Protein AF-A0A935FD67-F1 (afdb_monomer_lite)

Sequence (152 aa):
MNEFMNRIWYENMVRDYLIIGGVILFVWFLKKFISRYLAGLLYRLVHQVWKDVDKQSFIRLVVKPLGRFLAILVTIVALFKLKFPQEFNVDVYKYTVKEIIHCAGNIILIVSFTSLLIRIIDFIALILEKRANLTPDQSDNQLIVFFRDFFK

Radius of gyration: 25.54 Å; chains: 1; bounding box: 55×54×73 Å

Structure (mmCIF, N/CA/C/O backbone):
data_AF-A0A935FD67-F1
#
_entry.id   AF-A0A935FD67-F1
#
loop_
_atom_site.group_PDB
_atom_site.id
_atom_site.type_symbol
_atom_site.label_atom_id
_atom_site.label_alt_id
_atom_site.label_comp_id
_atom_site.label_asym_id
_atom_site.label_entity_id
_atom_site.label_seq_id
_atom_site.pdbx_PDB_ins_code
_atom_site.Cartn_x
_atom_site.Cartn_y
_atom_site.Cartn_z
_atom_site.occupancy
_atom_site.B_iso_or_equiv
_atom_site.auth_seq_id
_atom_site.auth_comp_id
_atom_site.auth_asym_id
_atom_site.auth_atom_id
_atom_site.pdbx_PDB_model_num
ATOM 1 N N . MET A 1 1 ? 1.673 -23.291 -30.298 1.00 58.62 1 MET A N 1
ATOM 2 C CA . MET A 1 1 ? 1.291 -22.478 -29.114 1.00 58.62 1 MET A CA 1
ATOM 3 C C . MET A 1 1 ? 2.484 -22.151 -28.207 1.00 58.62 1 MET A C 1
ATOM 5 O O . MET A 1 1 ? 2.581 -21.014 -27.769 1.00 58.62 1 MET A O 1
ATOM 9 N N . ASN A 1 2 ? 3.426 -23.082 -27.991 1.00 63.22 2 ASN A N 1
ATOM 10 C CA . ASN A 1 2 ? 4.629 -22.840 -27.172 1.00 63.22 2 ASN A CA 1
ATOM 11 C C . ASN A 1 2 ? 5.594 -21.789 -27.757 1.00 63.22 2 ASN A C 1
ATOM 13 O O . ASN A 1 2 ? 6.220 -21.054 -27.002 1.00 63.22 2 ASN A O 1
ATOM 17 N N . GLU A 1 3 ? 5.670 -21.662 -29.084 1.00 70.25 3 GLU A N 1
ATOM 18 C CA . GLU A 1 3 ? 6.549 -20.672 -29.726 1.00 70.25 3 GLU A CA 1
ATOM 19 C C . GLU A 1 3 ? 6.119 -19.221 -29.471 1.00 70.25 3 GLU A C 1
ATOM 21 O O . GLU A 1 3 ? 6.966 -18.353 -29.285 1.00 70.25 3 GLU A O 1
ATOM 26 N N . PHE A 1 4 ? 4.810 -18.955 -29.385 1.00 73.75 4 PHE A N 1
ATOM 27 C CA . PHE A 1 4 ? 4.303 -17.610 -29.098 1.00 73.75 4 PHE A CA 1
ATOM 28 C C . PHE A 1 4 ? 4.594 -17.186 -27.652 1.00 73.75 4 PHE A C 1
ATOM 30 O O . PHE A 1 4 ? 4.999 -16.053 -27.411 1.00 73.75 4 PHE A O 1
ATOM 37 N N . MET A 1 5 ? 4.434 -18.099 -26.685 1.00 68.31 5 MET A N 1
ATOM 38 C CA . MET A 1 5 ? 4.670 -17.798 -25.264 1.00 68.31 5 MET A CA 1
ATOM 39 C C . MET A 1 5 ? 6.152 -17.579 -24.934 1.00 68.31 5 MET A C 1
ATOM 41 O O . MET A 1 5 ? 6.456 -16.818 -24.016 1.00 68.31 5 MET A O 1
ATOM 45 N N . ASN A 1 6 ? 7.053 -18.214 -25.689 1.00 77.06 6 ASN A N 1
ATOM 46 C CA . ASN A 1 6 ? 8.503 -18.089 -25.525 1.00 77.06 6 ASN A CA 1
ATOM 47 C C . ASN A 1 6 ? 9.102 -16.922 -26.326 1.00 77.06 6 ASN A C 1
ATOM 49 O O . ASN A 1 6 ? 10.313 -16.707 -26.283 1.00 77.06 6 ASN A O 1
ATOM 53 N N . ARG A 1 7 ? 8.278 -16.162 -27.059 1.00 80.38 7 ARG A N 1
ATOM 54 C CA . ARG A 1 7 ? 8.739 -14.975 -27.776 1.00 80.38 7 ARG A CA 1
ATOM 55 C C . ARG A 1 7 ? 9.182 -13.913 -26.770 1.00 80.38 7 ARG A C 1
ATOM 57 O O . ARG A 1 7 ? 8.470 -13.636 -25.806 1.00 80.38 7 ARG A O 1
ATOM 64 N N . ILE A 1 8 ? 10.353 -13.331 -27.005 1.00 80.75 8 ILE A N 1
ATOM 65 C CA . ILE A 1 8 ? 10.911 -12.272 -26.163 1.00 80.75 8 ILE A CA 1
ATOM 66 C C . ILE A 1 8 ? 10.393 -10.928 -26.676 1.00 80.75 8 ILE A C 1
ATOM 68 O O . ILE A 1 8 ? 10.601 -10.588 -27.839 1.00 80.75 8 ILE A O 1
ATOM 72 N N . TRP A 1 9 ? 9.730 -10.175 -25.805 1.00 77.69 9 TRP A N 1
ATOM 73 C CA . TRP A 1 9 ? 9.342 -8.781 -25.999 1.00 77.69 9 TRP A CA 1
ATOM 74 C C . TRP A 1 9 ? 9.952 -7.956 -24.874 1.00 77.69 9 TRP A C 1
ATOM 76 O O . TRP A 1 9 ? 9.759 -8.290 -23.708 1.00 77.69 9 TRP A O 1
ATOM 86 N N . TYR A 1 10 ? 10.683 -6.890 -25.216 1.00 75.44 10 TYR A N 1
ATOM 87 C CA . TYR A 1 10 ? 11.278 -5.978 -24.231 1.00 75.44 10 TYR A CA 1
ATOM 88 C C . TYR A 1 10 ? 12.019 -6.727 -23.106 1.00 75.44 10 TYR A C 1
ATOM 90 O O . TYR A 1 10 ? 11.779 -6.501 -21.922 1.00 75.44 10 TYR A O 1
ATOM 98 N N . GLU A 1 11 ? 12.874 -7.677 -23.507 1.00 78.62 11 GLU A N 1
ATOM 99 C CA . GLU A 1 11 ? 13.710 -8.537 -22.646 1.00 78.62 11 GLU A CA 1
ATOM 100 C C . GLU A 1 11 ? 12.988 -9.550 -21.742 1.00 78.62 11 GLU A C 1
ATOM 102 O O . GLU A 1 11 ? 13.646 -10.298 -21.013 1.00 78.62 11 GLU A O 1
ATOM 107 N N . ASN A 1 12 ? 11.660 -9.641 -21.817 1.00 82.62 12 ASN A N 1
ATOM 108 C CA . ASN A 1 12 ? 10.865 -10.617 -21.072 1.00 82.62 12 ASN A CA 1
ATOM 109 C C . ASN A 1 12 ? 10.108 -11.541 -22.026 1.00 82.62 12 ASN A C 1
ATOM 111 O O . ASN A 1 12 ? 9.777 -11.164 -23.151 1.00 82.62 12 ASN A O 1
ATOM 115 N N . MET A 1 13 ? 9.804 -12.764 -21.593 1.00 84.44 13 MET A N 1
ATOM 116 C CA . MET A 1 13 ? 8.949 -13.638 -22.394 1.00 84.44 13 MET A CA 1
ATOM 117 C C . MET A 1 13 ? 7.502 -13.141 -22.328 1.00 84.44 13 MET A C 1
ATOM 119 O O . MET A 1 13 ? 7.047 -12.676 -21.282 1.00 84.44 13 MET A O 1
ATOM 123 N N . VAL A 1 14 ? 6.728 -13.310 -23.405 1.00 83.88 14 VAL A N 1
ATOM 124 C CA . VAL A 1 14 ? 5.273 -13.034 -23.399 1.00 83.88 14 VAL A CA 1
ATOM 125 C C . VAL A 1 14 ? 4.583 -13.749 -22.227 1.00 83.88 14 VAL A C 1
ATOM 127 O O . VAL A 1 14 ? 3.672 -13.209 -21.595 1.00 83.88 14 VAL A O 1
ATOM 130 N N . ARG A 1 15 ? 5.067 -14.947 -21.879 1.00 83.38 15 ARG A N 1
ATOM 131 C CA . ARG A 1 15 ? 4.635 -15.699 -20.700 1.00 83.38 15 ARG A CA 1
ATOM 132 C C . ARG A 1 15 ? 4.765 -14.916 -19.387 1.00 83.38 15 ARG A C 1
ATOM 134 O O . ARG A 1 15 ? 3.861 -15.013 -18.562 1.00 83.38 15 ARG A O 1
ATOM 141 N N . ASP A 1 16 ? 5.832 -14.149 -19.186 1.00 86.06 16 ASP A N 1
ATOM 142 C CA . ASP A 1 16 ? 6.077 -13.422 -17.934 1.00 86.06 16 ASP A CA 1
ATOM 143 C C . ASP A 1 16 ? 5.046 -12.308 -17.734 1.00 86.06 16 ASP A C 1
ATOM 145 O O . ASP A 1 16 ? 4.477 -12.172 -16.648 1.00 86.06 16 ASP A O 1
ATOM 149 N N . TYR A 1 17 ? 4.710 -11.584 -18.806 1.00 87.06 17 TYR A N 1
ATOM 150 C CA . TYR A 1 17 ? 3.639 -10.585 -18.793 1.00 87.06 17 TYR A CA 1
ATOM 151 C C . TYR A 1 17 ? 2.277 -11.206 -18.476 1.00 87.06 17 TYR A C 1
ATOM 153 O O . TYR A 1 17 ? 1.520 -10.651 -17.679 1.00 87.06 17 TYR A O 1
ATOM 161 N N . LEU A 1 18 ? 1.968 -12.373 -19.053 1.00 88.19 18 LEU A N 1
ATOM 162 C CA . LEU A 1 18 ? 0.721 -13.091 -18.774 1.00 88.19 18 LEU A CA 1
ATOM 163 C C . LEU A 1 18 ? 0.653 -13.587 -17.327 1.00 88.19 18 LEU A C 1
ATOM 165 O O . LEU A 1 18 ? -0.395 -13.467 -16.694 1.00 88.19 18 LEU A O 1
ATOM 169 N N . ILE A 1 19 ? 1.756 -14.109 -16.784 1.00 88.50 19 ILE A N 1
ATOM 170 C CA . ILE A 1 19 ? 1.831 -14.539 -15.382 1.00 88.50 19 ILE A CA 1
ATOM 171 C C . ILE A 1 19 ? 1.612 -13.341 -14.459 1.00 88.50 19 ILE A C 1
ATOM 173 O O . ILE A 1 19 ? 0.799 -13.415 -13.541 1.00 88.50 19 ILE A O 1
ATOM 177 N N . ILE A 1 20 ? 2.295 -12.227 -14.708 1.00 91.31 20 ILE A N 1
ATOM 178 C CA . ILE A 1 20 ? 2.209 -11.029 -13.868 1.00 91.31 20 ILE A CA 1
ATOM 179 C C . ILE A 1 20 ? 0.828 -10.388 -13.959 1.00 91.31 20 ILE A C 1
ATOM 181 O O . ILE A 1 20 ? 0.228 -10.096 -12.924 1.00 91.31 20 ILE A O 1
ATOM 185 N N . GLY A 1 21 ? 0.275 -10.260 -15.165 1.00 91.12 21 GLY A N 1
ATOM 186 C CA . GLY A 1 21 ? -1.106 -9.829 -15.366 1.00 91.12 21 GLY A CA 1
ATOM 187 C C . GLY A 1 21 ? -2.098 -10.745 -14.646 1.00 91.12 21 GLY A C 1
ATOM 188 O O . GLY A 1 21 ? -2.988 -10.262 -13.946 1.00 91.12 21 GLY A O 1
ATOM 189 N N . GLY A 1 22 ? -1.894 -12.062 -14.726 1.00 92.81 22 GLY A N 1
ATOM 190 C CA . GLY A 1 22 ? -2.685 -13.060 -14.009 1.00 92.81 22 GLY A CA 1
ATOM 191 C C . GLY A 1 22 ? -2.619 -12.895 -12.490 1.00 92.81 22 GLY A C 1
ATOM 192 O O . GLY A 1 22 ? -3.659 -12.883 -11.836 1.00 92.81 22 GLY A O 1
ATOM 193 N N . VAL A 1 23 ? -1.427 -12.696 -11.921 1.00 92.00 23 VAL A N 1
ATOM 194 C CA . VAL A 1 23 ? -1.235 -12.458 -10.479 1.00 92.00 23 VAL A CA 1
ATOM 195 C C . VAL A 1 23 ? -1.925 -11.168 -10.033 1.00 92.00 23 VAL A C 1
ATOM 197 O O . VAL A 1 23 ? -2.619 -11.167 -9.014 1.00 92.00 23 VAL A O 1
ATOM 200 N N . ILE A 1 24 ? -1.782 -10.081 -10.794 1.00 91.88 24 ILE A N 1
ATOM 201 C CA . ILE A 1 24 ? -2.416 -8.794 -10.481 1.00 91.88 24 ILE A CA 1
ATOM 202 C C . ILE A 1 24 ? -3.940 -8.933 -10.503 1.00 91.88 24 ILE A C 1
ATOM 204 O O . ILE A 1 24 ? -4.604 -8.517 -9.552 1.00 91.88 24 ILE A O 1
ATOM 208 N N . LEU A 1 25 ? -4.504 -9.563 -11.539 1.00 92.75 25 LEU A N 1
ATOM 209 C CA . LEU A 1 25 ? -5.945 -9.810 -11.640 1.00 92.75 25 LEU A CA 1
ATOM 210 C C . LEU A 1 25 ? -6.451 -10.714 -10.513 1.00 92.75 25 LEU A C 1
ATOM 212 O O . LEU A 1 25 ? -7.470 -10.414 -9.886 1.00 92.75 25 LEU A O 1
ATOM 216 N N . PHE A 1 26 ? -5.716 -11.782 -10.209 1.00 92.69 26 PHE A N 1
ATOM 217 C CA . PHE A 1 26 ? -6.047 -12.712 -9.136 1.00 92.69 26 PHE A CA 1
ATOM 218 C C . PHE A 1 26 ? -6.098 -12.009 -7.778 1.00 92.69 26 PHE A C 1
ATOM 220 O O . PHE A 1 26 ? -7.073 -12.149 -7.036 1.00 92.69 26 PHE A O 1
ATOM 227 N N . VAL A 1 27 ? -5.101 -11.177 -7.467 1.00 90.62 27 VAL A N 1
ATOM 228 C CA . VAL A 1 27 ? -5.109 -10.385 -6.234 1.00 90.62 27 VAL A CA 1
ATOM 229 C C . VAL A 1 27 ? -6.184 -9.314 -6.267 1.00 90.62 27 VAL A C 1
ATOM 231 O O . VAL A 1 27 ? -6.830 -9.085 -5.249 1.00 90.62 27 VAL A O 1
ATOM 234 N N . TRP A 1 28 ? -6.458 -8.689 -7.408 1.00 90.00 28 TRP A N 1
ATOM 235 C CA . TRP A 1 28 ? -7.536 -7.711 -7.506 1.00 90.00 28 TRP A CA 1
ATOM 236 C C . TRP A 1 28 ? -8.912 -8.321 -7.197 1.00 90.00 28 TRP A C 1
ATOM 238 O O . TRP A 1 28 ? -9.729 -7.666 -6.542 1.00 90.00 28 TRP A O 1
ATOM 248 N N . PHE A 1 29 ? -9.132 -9.582 -7.580 1.00 91.88 29 PHE A N 1
ATOM 249 C CA . PHE A 1 29 ? -10.323 -10.360 -7.235 1.00 91.88 29 PHE A CA 1
ATOM 250 C C . PHE A 1 29 ? -10.321 -10.800 -5.760 1.00 91.88 29 PHE A C 1
ATOM 252 O O . PHE A 1 29 ? -11.301 -10.603 -5.036 1.00 91.88 29 PHE A O 1
ATOM 259 N N . LEU A 1 30 ? -9.197 -11.327 -5.267 1.00 91.50 30 LEU A N 1
ATOM 260 C CA . LEU A 1 30 ? -9.092 -11.862 -3.907 1.00 91.50 30 LEU A CA 1
ATOM 261 C C . LEU A 1 30 ? -8.833 -10.822 -2.817 1.00 91.50 30 LEU A C 1
ATOM 263 O O . LEU A 1 30 ? -8.974 -11.143 -1.633 1.00 91.50 30 LEU A O 1
ATOM 267 N N . LYS A 1 31 ? -8.524 -9.567 -3.162 1.00 90.00 31 LYS A N 1
ATOM 268 C CA . LYS A 1 31 ? -8.170 -8.518 -2.189 1.00 90.00 31 LYS A CA 1
ATOM 269 C C . LYS A 1 31 ? -9.207 -8.375 -1.084 1.00 90.00 31 LYS A C 1
ATOM 271 O O . LYS A 1 31 ? -8.842 -8.089 0.050 1.00 90.00 31 LYS A O 1
ATOM 276 N N . LYS A 1 32 ? -10.495 -8.592 -1.379 1.00 88.50 32 LYS A N 1
ATOM 277 C CA . LYS A 1 32 ? -11.590 -8.502 -0.397 1.00 88.50 32 LYS A CA 1
ATOM 278 C C . LYS A 1 32 ? -11.550 -9.645 0.622 1.00 88.50 32 LYS A C 1
ATOM 280 O O . LYS A 1 32 ? -11.862 -9.425 1.787 1.00 88.50 32 LYS A O 1
ATOM 285 N N . PHE A 1 33 ? -11.159 -10.844 0.200 1.00 91.31 33 PHE A N 1
ATOM 286 C CA . PHE A 1 33 ? -11.017 -12.004 1.079 1.00 91.31 33 PHE A CA 1
ATOM 287 C C . PHE A 1 33 ? -9.759 -11.875 1.941 1.00 91.31 33 PHE A C 1
ATOM 289 O O . PHE A 1 33 ? -9.845 -11.958 3.165 1.00 91.31 33 PHE A O 1
ATOM 296 N N . ILE A 1 34 ? -8.621 -11.553 1.315 1.00 90.56 34 ILE A N 1
ATOM 297 C CA . ILE A 1 34 ? -7.333 -11.387 2.004 1.00 90.56 34 ILE A CA 1
ATOM 298 C C . ILE A 1 34 ? -7.409 -10.239 3.020 1.00 90.56 34 ILE A C 1
ATOM 300 O O . ILE A 1 34 ? -7.014 -10.400 4.173 1.00 90.56 34 ILE A O 1
ATOM 304 N N . SER A 1 35 ? -7.984 -9.094 2.638 1.00 92.75 35 SER A N 1
ATOM 305 C CA . SER A 1 35 ? -8.123 -7.956 3.556 1.00 92.75 35 SER A CA 1
ATOM 306 C C . SER A 1 35 ? -9.042 -8.248 4.739 1.00 92.75 35 SER A C 1
ATOM 308 O O . SER A 1 35 ? -8.758 -7.779 5.833 1.00 92.75 35 SER A O 1
ATOM 310 N N . ARG A 1 36 ? -10.113 -9.038 4.576 1.00 92.12 36 ARG A N 1
ATOM 311 C CA . ARG A 1 36 ? -10.953 -9.460 5.712 1.00 92.12 36 ARG A CA 1
ATOM 312 C C . ARG A 1 36 ? -10.186 -10.342 6.683 1.00 92.12 36 ARG A C 1
ATOM 314 O O . ARG A 1 36 ? -10.289 -10.133 7.889 1.00 92.12 36 ARG A O 1
ATOM 321 N N . TYR A 1 37 ? -9.421 -11.299 6.163 1.00 91.62 37 TYR A N 1
ATOM 322 C CA . TYR A 1 37 ? -8.606 -12.180 6.990 1.00 91.62 37 TYR A CA 1
ATOM 323 C C . TYR A 1 37 ? -7.566 -11.386 7.791 1.00 91.62 37 TYR A C 1
ATOM 325 O O . TYR A 1 37 ? -7.522 -11.478 9.018 1.00 91.62 37 TYR A O 1
ATOM 333 N N . LEU A 1 38 ? -6.801 -10.523 7.116 1.00 90.06 38 LEU A N 1
ATOM 334 C CA . LEU A 1 38 ? -5.795 -9.684 7.765 1.00 90.06 38 LEU A CA 1
ATOM 335 C C . LEU A 1 38 ? -6.411 -8.665 8.735 1.00 90.06 38 LEU A C 1
ATOM 337 O O . LEU A 1 38 ? -5.871 -8.463 9.817 1.00 90.06 38 LEU A O 1
ATOM 341 N N . ALA A 1 39 ? -7.562 -8.069 8.410 1.00 90.81 39 ALA A N 1
ATOM 342 C CA . ALA A 1 39 ? -8.274 -7.191 9.338 1.00 90.81 39 ALA A CA 1
ATOM 343 C C . ALA A 1 39 ? -8.705 -7.939 10.611 1.00 90.81 39 ALA A C 1
ATOM 345 O O . ALA A 1 39 ? -8.637 -7.382 11.702 1.00 90.81 39 ALA A O 1
ATOM 346 N N . GLY A 1 40 ? -9.093 -9.213 10.499 1.00 89.69 40 GLY A N 1
ATOM 347 C CA . GLY A 1 40 ? -9.369 -10.065 11.656 1.00 89.69 40 GLY A CA 1
ATOM 348 C C . GLY A 1 40 ? -8.130 -10.347 12.513 1.00 89.69 40 GLY A C 1
ATOM 349 O O . GLY A 1 40 ? -8.247 -10.438 13.734 1.00 89.69 40 GLY A O 1
ATOM 350 N N . LEU A 1 41 ? -6.949 -10.452 11.899 1.00 88.94 41 LEU A N 1
ATOM 351 C CA . LEU A 1 41 ? -5.678 -10.607 12.613 1.00 88.94 41 LEU A CA 1
ATOM 352 C C . LEU A 1 41 ? -5.298 -9.313 13.342 1.00 88.94 41 LEU A C 1
ATOM 354 O O . LEU A 1 41 ? -5.021 -9.350 14.538 1.00 88.94 41 LEU A O 1
ATOM 358 N N . LEU A 1 42 ? -5.384 -8.168 12.658 1.00 87.19 42 LEU A N 1
ATOM 359 C CA . LEU A 1 42 ? -5.174 -6.850 13.264 1.00 87.19 42 LEU A CA 1
ATOM 360 C C . LEU A 1 42 ? -6.145 -6.595 14.420 1.00 87.19 42 LEU A C 1
ATOM 362 O O . LEU A 1 42 ? -5.741 -6.064 15.449 1.00 87.19 42 LEU A O 1
ATOM 366 N N . TYR A 1 43 ? -7.401 -7.034 14.293 1.00 87.38 43 TYR A N 1
ATOM 367 C CA . TYR A 1 43 ? -8.379 -6.930 15.372 1.00 87.38 43 TYR A CA 1
ATOM 368 C C . TYR A 1 43 ? -7.909 -7.639 16.644 1.00 87.38 43 TYR A C 1
ATOM 370 O O . TYR A 1 43 ? -8.106 -7.100 17.724 1.00 87.38 43 TYR A O 1
ATOM 378 N N . ARG A 1 44 ? -7.267 -8.813 16.551 1.00 86.19 44 ARG A N 1
ATOM 379 C CA . ARG A 1 44 ? -6.763 -9.510 17.750 1.00 86.19 44 ARG A CA 1
ATOM 380 C C . ARG A 1 44 ? -5.729 -8.669 18.497 1.00 86.19 44 ARG A C 1
ATOM 382 O O . ARG A 1 44 ? -5.798 -8.592 19.717 1.00 86.19 44 ARG A O 1
ATOM 389 N N . LEU A 1 45 ? -4.826 -8.013 17.764 1.00 84.25 45 LEU A N 1
ATOM 390 C CA . LEU A 1 45 ? -3.812 -7.127 18.343 1.00 84.25 45 LEU A CA 1
ATOM 391 C C . LEU A 1 45 ? -4.452 -5.895 18.991 1.00 84.25 45 LEU A C 1
ATOM 393 O O . LEU A 1 45 ? -4.113 -5.535 20.113 1.00 84.25 45 LEU A O 1
ATOM 397 N N . VAL A 1 46 ? -5.419 -5.275 18.310 1.00 82.31 46 VAL A N 1
ATOM 398 C CA . VAL A 1 46 ? -6.126 -4.097 18.835 1.00 82.31 46 VAL A CA 1
ATOM 399 C C . VAL A 1 46 ? -6.971 -4.458 20.052 1.00 82.31 46 VAL A C 1
ATOM 401 O O . VAL A 1 46 ? -6.920 -3.748 21.048 1.00 82.31 46 VAL A O 1
ATOM 404 N N . HIS A 1 47 ? -7.705 -5.570 20.010 1.00 83.00 47 HIS A N 1
ATOM 405 C CA . HIS A 1 47 ? -8.576 -6.018 21.097 1.00 83.00 47 HIS A CA 1
ATOM 406 C C . HIS A 1 47 ? -7.800 -6.388 22.367 1.00 83.00 47 HIS A C 1
ATOM 408 O O . HIS A 1 47 ? -8.323 -6.249 23.470 1.00 83.00 47 HIS A O 1
ATOM 414 N N . GLN A 1 48 ? -6.539 -6.814 22.230 1.00 82.00 48 GLN A N 1
ATOM 415 C CA . GLN A 1 48 ? -5.655 -7.037 23.374 1.00 82.00 48 GLN A CA 1
ATOM 416 C C . GLN A 1 48 ? -5.384 -5.742 24.158 1.00 82.00 48 GLN A C 1
ATOM 418 O O . GLN A 1 48 ? -5.240 -5.794 25.377 1.00 82.00 48 GLN A O 1
ATOM 423 N N . VAL A 1 49 ? -5.352 -4.594 23.477 1.00 78.38 49 VAL A N 1
ATOM 424 C CA . VAL A 1 49 ? -5.142 -3.273 24.091 1.00 78.38 49 VAL A CA 1
ATOM 425 C C . VAL A 1 49 ? -6.479 -2.597 24.435 1.00 78.38 49 VAL A C 1
ATOM 427 O O . VAL A 1 49 ? -6.600 -1.966 25.479 1.00 78.38 49 VAL A O 1
ATOM 430 N N . TRP A 1 50 ? -7.506 -2.769 23.596 1.00 72.69 50 TRP A N 1
ATOM 431 C CA . TRP A 1 50 ? -8.808 -2.099 23.688 1.00 72.69 50 TRP A CA 1
ATOM 432 C C . TRP A 1 50 ? -9.960 -3.118 23.644 1.00 72.69 50 TRP A C 1
ATOM 434 O O . TRP A 1 50 ? -10.454 -3.475 22.570 1.00 72.69 50 TRP A O 1
ATOM 444 N N . LYS A 1 51 ? -10.428 -3.577 24.811 1.00 75.69 51 LYS A N 1
ATOM 445 C CA . LYS A 1 51 ? -11.399 -4.688 24.910 1.00 75.69 51 LYS A CA 1
ATOM 446 C C . LYS A 1 51 ? -12.805 -4.373 24.392 1.00 75.69 51 LYS A C 1
ATOM 448 O O .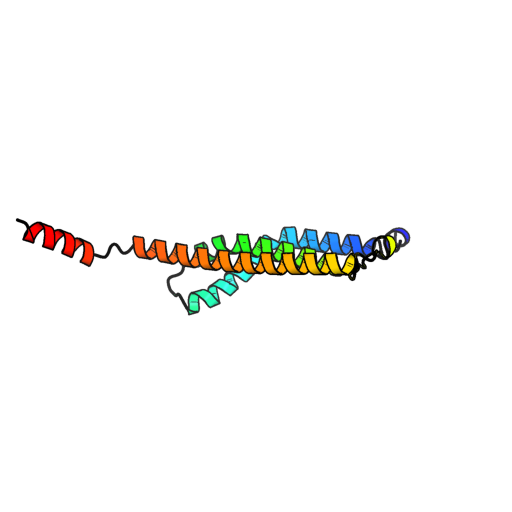 LYS A 1 51 ? -13.478 -5.258 23.882 1.00 75.69 51 LYS A O 1
ATOM 453 N N . ASP A 1 52 ? -13.233 -3.120 24.436 1.00 73.19 52 ASP A N 1
ATOM 454 C CA . ASP A 1 52 ? -14.610 -2.746 24.074 1.00 73.19 52 ASP A CA 1
ATOM 455 C C . ASP A 1 52 ? -14.772 -2.370 22.579 1.00 73.19 52 ASP A C 1
ATOM 457 O O . ASP A 1 52 ? -15.668 -1.614 22.197 1.00 73.19 52 ASP A O 1
ATOM 461 N N . VAL A 1 53 ? -13.832 -2.757 21.708 1.00 77.62 53 VAL A N 1
ATOM 462 C CA . VAL A 1 53 ? -13.924 -2.481 20.262 1.00 77.62 53 VAL A CA 1
ATOM 463 C C . VAL A 1 53 ? -14.802 -3.536 19.593 1.00 77.62 53 VAL A C 1
ATOM 465 O O . VAL A 1 53 ? -14.477 -4.719 19.637 1.00 77.62 53 VAL A O 1
ATOM 468 N N . ASP A 1 54 ? -15.871 -3.116 18.908 1.00 83.06 54 ASP A N 1
ATOM 469 C CA . ASP A 1 54 ? -16.687 -4.039 18.114 1.00 83.06 54 ASP A CA 1
ATOM 470 C C . ASP A 1 54 ? -15.908 -4.582 16.903 1.00 83.06 54 ASP A C 1
ATOM 472 O O . ASP A 1 54 ? -15.437 -3.845 16.026 1.00 83.06 54 ASP A O 1
ATOM 476 N N . LYS A 1 55 ? -15.826 -5.911 16.831 1.00 85.19 55 LYS A N 1
ATOM 477 C CA . LYS A 1 55 ? -15.115 -6.644 15.783 1.00 85.19 55 LYS A CA 1
ATOM 478 C C . LYS A 1 55 ? -15.667 -6.360 14.393 1.00 85.19 55 LYS A C 1
ATOM 480 O O . LYS A 1 55 ? -14.886 -6.197 13.452 1.00 85.19 55 LYS A O 1
ATOM 485 N N . GLN A 1 56 ? -16.990 -6.346 14.228 1.00 86.31 56 GLN A N 1
ATOM 486 C CA . GLN A 1 56 ? -17.592 -6.207 12.899 1.00 86.31 56 GLN A CA 1
ATOM 487 C C . GLN A 1 56 ? -17.339 -4.815 12.322 1.00 86.31 56 GLN A C 1
ATOM 489 O O . GLN A 1 56 ? -16.945 -4.689 11.157 1.00 86.31 56 GLN A O 1
ATOM 494 N N . SER A 1 57 ? -17.494 -3.787 13.151 1.00 83.69 57 SER A N 1
ATOM 495 C CA . SER A 1 57 ? -17.218 -2.396 12.810 1.00 83.69 57 SER A CA 1
ATOM 496 C C . SER A 1 57 ? -15.754 -2.207 12.428 1.00 83.69 57 SER A C 1
ATOM 498 O O . SER A 1 57 ? -15.474 -1.701 11.338 1.00 83.69 57 SER A O 1
ATOM 500 N N . PHE A 1 58 ? -14.821 -2.701 13.250 1.00 85.31 58 PHE A N 1
ATOM 501 C CA . PHE A 1 58 ? -13.386 -2.620 12.968 1.00 85.31 58 PHE A CA 1
ATOM 502 C C . PHE A 1 58 ? -13.022 -3.287 11.638 1.00 85.31 58 PHE A C 1
ATOM 504 O O . PHE A 1 58 ? -12.397 -2.667 10.775 1.00 85.31 58 PHE A O 1
ATOM 511 N N . ILE A 1 59 ? -13.462 -4.533 11.424 1.00 88.38 59 ILE A N 1
ATOM 512 C CA . ILE A 1 59 ? -13.172 -5.264 10.184 1.00 88.38 59 ILE A CA 1
ATOM 513 C C . ILE A 1 59 ? -13.739 -4.508 8.979 1.00 88.38 59 ILE A C 1
ATOM 515 O O . ILE A 1 59 ? -13.032 -4.318 7.990 1.00 88.38 59 ILE A O 1
ATOM 519 N N . ARG A 1 60 ? -14.989 -4.033 9.043 1.00 87.69 60 ARG A N 1
ATOM 520 C CA . ARG A 1 60 ? -15.629 -3.310 7.932 1.00 87.69 60 ARG A CA 1
ATOM 521 C C . ARG A 1 60 ? -14.866 -2.037 7.554 1.00 87.69 60 ARG A C 1
ATOM 523 O O . ARG A 1 60 ? -14.768 -1.728 6.365 1.00 87.69 60 ARG A O 1
ATOM 530 N N . LEU A 1 61 ? -14.322 -1.331 8.542 1.00 84.88 61 LEU A N 1
ATOM 531 C CA . LEU A 1 61 ? -13.563 -0.093 8.357 1.00 84.88 61 LEU A CA 1
ATOM 532 C C . LEU A 1 61 ? -12.161 -0.359 7.788 1.00 84.88 61 LEU A C 1
ATOM 534 O O . LEU A 1 61 ? -11.780 0.262 6.794 1.00 84.88 61 LEU A O 1
ATOM 538 N N . VAL A 1 62 ? -11.427 -1.327 8.347 1.00 88.06 62 VAL A N 1
ATOM 539 C CA . VAL A 1 62 ? -10.020 -1.617 7.999 1.00 88.06 62 VAL A CA 1
ATOM 540 C C . VAL A 1 62 ? -9.871 -2.382 6.682 1.00 88.06 62 VAL A C 1
ATOM 542 O O . VAL A 1 62 ? -8.896 -2.179 5.956 1.00 88.06 62 VAL A O 1
ATOM 545 N N . VAL A 1 63 ? -10.856 -3.198 6.299 1.00 91.56 63 VAL A N 1
ATOM 546 C CA . VAL A 1 63 ? -10.844 -3.968 5.040 1.00 91.56 63 VAL A CA 1
ATOM 547 C C . VAL A 1 63 ? -10.592 -3.086 3.817 1.00 91.56 63 VAL A C 1
ATOM 549 O O . VAL A 1 63 ? -9.828 -3.461 2.928 1.00 91.56 63 VAL A O 1
ATOM 552 N N . LYS A 1 64 ? -11.204 -1.897 3.756 1.00 90.25 64 LYS A N 1
ATOM 553 C CA . LYS A 1 64 ? -11.097 -1.000 2.594 1.00 90.25 64 LYS A CA 1
ATOM 554 C C . LYS A 1 64 ? -9.681 -0.427 2.399 1.00 90.25 64 LYS A C 1
ATOM 556 O O . LYS A 1 64 ? -9.155 -0.564 1.293 1.00 90.25 64 LYS A O 1
ATOM 561 N N . PRO A 1 65 ? -9.043 0.239 3.383 1.00 90.50 65 PRO A N 1
ATOM 562 C CA . PRO A 1 65 ? -7.669 0.712 3.228 1.00 90.50 65 PRO A CA 1
ATOM 563 C C . PRO A 1 65 ? -6.671 -0.436 3.082 1.00 90.50 65 PRO A C 1
ATOM 565 O O . PRO A 1 65 ? -5.797 -0.341 2.226 1.00 90.50 65 PRO A O 1
ATOM 568 N N . LEU A 1 66 ? -6.852 -1.541 3.809 1.00 92.75 66 LEU A N 1
ATOM 569 C CA . LEU A 1 66 ? -5.958 -2.691 3.720 1.00 92.75 66 LEU A CA 1
ATOM 570 C C . LEU A 1 66 ? -6.005 -3.349 2.338 1.00 92.75 66 LEU A C 1
ATOM 572 O O . LEU A 1 66 ? -4.969 -3.620 1.744 1.00 92.75 66 LEU A O 1
ATOM 576 N N . GLY A 1 67 ? -7.201 -3.528 1.773 1.00 93.25 67 GLY A N 1
ATOM 577 C CA . GLY A 1 67 ? -7.361 -4.057 0.419 1.00 93.25 67 GLY A CA 1
ATOM 578 C C . GLY A 1 67 ? -6.732 -3.167 -0.659 1.00 93.25 67 GLY A C 1
ATOM 579 O O . GLY A 1 67 ? -6.215 -3.691 -1.643 1.00 93.25 67 GLY A O 1
ATOM 580 N N . ARG A 1 68 ? -6.740 -1.837 -0.477 1.00 92.88 68 ARG A N 1
ATOM 581 C CA . ARG A 1 68 ? -6.042 -0.905 -1.382 1.00 92.88 68 ARG A CA 1
ATOM 582 C C . ARG A 1 68 ? -4.527 -1.052 -1.275 1.00 92.88 68 ARG A C 1
ATOM 584 O O . ARG A 1 68 ? -3.882 -1.205 -2.305 1.00 92.88 68 ARG A O 1
ATOM 591 N N . PHE A 1 69 ? -3.993 -1.070 -0.054 1.00 94.56 69 PHE A N 1
ATOM 592 C CA . PHE A 1 69 ? -2.563 -1.269 0.182 1.00 94.56 69 PHE A CA 1
ATOM 593 C C . PHE A 1 69 ? -2.067 -2.585 -0.427 1.00 94.56 69 PHE A C 1
ATOM 595 O O . PHE A 1 69 ? -1.099 -2.578 -1.176 1.00 94.56 69 PHE A O 1
ATOM 602 N N . LEU A 1 70 ? -2.772 -3.698 -0.196 1.00 94.00 70 LEU A N 1
ATOM 603 C CA . LEU A 1 70 ? -2.398 -5.001 -0.757 1.00 94.00 70 LEU A CA 1
ATOM 604 C C . LEU A 1 70 ? -2.409 -5.017 -2.287 1.00 94.00 70 LEU A C 1
ATOM 606 O O . LEU A 1 70 ? -1.516 -5.598 -2.895 1.00 94.00 70 LEU A O 1
ATOM 610 N N . ALA A 1 71 ? -3.406 -4.385 -2.912 1.00 94.25 71 ALA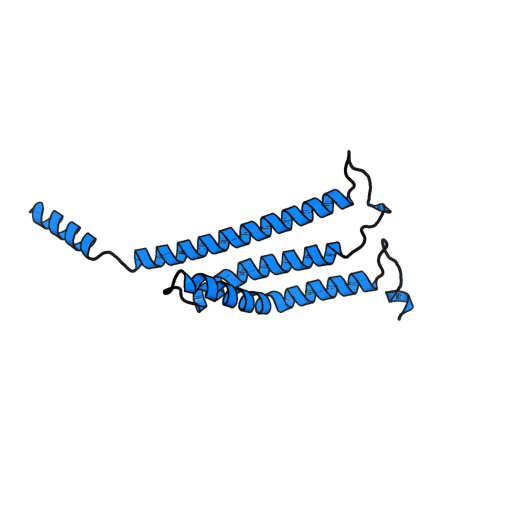 A N 1
ATOM 611 C CA . ALA A 1 71 ? -3.473 -4.310 -4.367 1.00 94.25 71 ALA A CA 1
ATOM 612 C C . ALA A 1 71 ? -2.280 -3.529 -4.942 1.00 94.25 71 ALA A C 1
ATOM 614 O O . ALA A 1 71 ? -1.659 -3.990 -5.897 1.00 94.25 71 ALA A O 1
ATOM 615 N N . ILE A 1 72 ? -1.930 -2.389 -4.336 1.00 95.06 72 ILE A N 1
ATOM 616 C CA . ILE A 1 72 ? -0.759 -1.588 -4.721 1.00 95.06 72 ILE A CA 1
ATOM 617 C C . ILE A 1 72 ? 0.525 -2.393 -4.507 1.00 95.06 72 ILE A C 1
ATOM 619 O O . ILE A 1 72 ? 1.346 -2.487 -5.417 1.00 95.06 72 ILE A O 1
ATOM 623 N N . LEU A 1 73 ? 0.658 -3.031 -3.341 1.00 94.88 73 LEU A N 1
ATOM 624 C CA . LEU A 1 73 ? 1.821 -3.831 -2.977 1.00 94.88 73 LEU A CA 1
ATOM 625 C C . LEU A 1 73 ? 2.081 -4.945 -3.982 1.00 94.88 73 LEU A C 1
ATOM 627 O O . LEU A 1 73 ? 3.174 -5.028 -4.533 1.00 94.88 73 LEU A O 1
ATOM 631 N N . VAL A 1 74 ? 1.075 -5.772 -4.267 1.00 94.44 74 VAL A N 1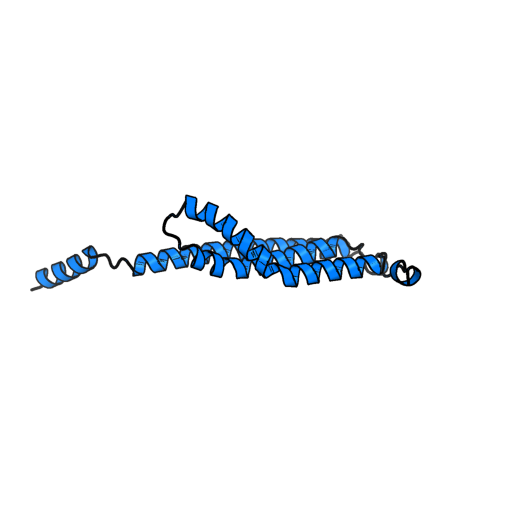
ATOM 632 C CA . VAL A 1 74 ? 1.251 -6.881 -5.210 1.00 94.44 74 VAL A CA 1
ATOM 633 C C . VAL A 1 74 ? 1.507 -6.367 -6.617 1.00 94.44 74 VAL A C 1
ATOM 635 O O . VAL A 1 74 ? 2.346 -6.933 -7.305 1.00 94.44 74 VAL A O 1
ATOM 638 N N . THR A 1 75 ? 0.841 -5.290 -7.039 1.00 93.88 75 THR A N 1
ATOM 639 C CA . THR A 1 75 ? 1.072 -4.708 -8.367 1.00 93.88 75 THR A CA 1
ATOM 640 C C . THR A 1 75 ? 2.525 -4.275 -8.525 1.00 93.88 75 THR A C 1
ATOM 642 O O . THR A 1 75 ? 3.175 -4.685 -9.480 1.00 93.88 75 THR A O 1
ATOM 645 N N . ILE A 1 76 ? 3.071 -3.519 -7.571 1.00 94.06 76 ILE A N 1
ATOM 646 C CA . ILE A 1 76 ? 4.455 -3.033 -7.641 1.00 94.06 76 ILE A CA 1
ATOM 647 C C . ILE A 1 76 ? 5.450 -4.193 -7.556 1.00 94.06 76 ILE A C 1
ATOM 649 O O . ILE A 1 76 ? 6.358 -4.276 -8.378 1.00 94.06 76 ILE A O 1
ATOM 653 N N . VAL A 1 77 ? 5.255 -5.127 -6.622 1.00 92.75 77 VAL A N 1
ATOM 654 C CA . VAL A 1 77 ? 6.134 -6.299 -6.474 1.00 92.75 77 VAL A CA 1
ATOM 655 C C . VAL A 1 77 ? 6.112 -7.174 -7.728 1.00 92.75 77 VAL A C 1
ATOM 657 O O . VAL A 1 77 ? 7.155 -7.666 -8.154 1.00 92.75 77 VAL A O 1
ATOM 660 N N . ALA A 1 78 ? 4.940 -7.363 -8.338 1.00 92.06 78 ALA A N 1
ATOM 661 C CA . ALA A 1 78 ? 4.812 -8.133 -9.566 1.00 92.06 78 ALA A CA 1
ATOM 662 C C . ALA A 1 78 ? 5.488 -7.412 -10.740 1.00 92.06 78 ALA A C 1
ATOM 664 O O . ALA A 1 78 ? 6.240 -8.043 -11.473 1.00 92.06 78 ALA A O 1
ATOM 665 N N . LEU A 1 79 ? 5.308 -6.094 -10.876 1.00 90.25 79 LEU A N 1
ATOM 666 C CA . LEU A 1 79 ? 5.992 -5.298 -11.901 1.00 90.25 79 LEU A CA 1
ATOM 667 C C . LEU A 1 79 ? 7.515 -5.314 -11.731 1.00 90.25 79 LEU A C 1
ATOM 669 O O . LEU A 1 79 ? 8.229 -5.417 -12.720 1.00 90.25 79 LEU A O 1
ATOM 673 N N . PHE A 1 80 ? 8.025 -5.295 -10.498 1.00 89.12 80 PHE A N 1
ATOM 674 C CA . PHE A 1 80 ? 9.464 -5.380 -10.224 1.00 89.12 80 PHE A CA 1
ATOM 675 C C . PHE A 1 80 ? 10.086 -6.733 -10.588 1.00 89.12 80 PHE A C 1
ATOM 677 O O . PHE A 1 80 ? 11.308 -6.820 -10.691 1.00 89.12 80 PHE A O 1
ATOM 684 N N . LYS A 1 81 ? 9.283 -7.786 -10.801 1.00 87.12 81 LYS A N 1
ATOM 685 C CA . LYS A 1 81 ? 9.789 -9.049 -11.353 1.00 87.12 81 LYS A CA 1
ATOM 686 C C . LYS A 1 81 ? 10.056 -8.990 -12.858 1.00 87.12 81 LYS A C 1
ATOM 688 O O . LYS A 1 81 ? 10.800 -9.841 -13.339 1.00 87.12 81 LYS A O 1
ATOM 693 N N . LEU A 1 82 ? 9.477 -8.034 -13.590 1.00 87.31 82 LEU A N 1
ATOM 694 C CA . LEU A 1 82 ? 9.807 -7.837 -15.003 1.00 87.31 82 LEU A CA 1
ATOM 695 C C . LEU A 1 82 ? 11.203 -7.236 -15.125 1.00 87.31 82 LEU A C 1
ATOM 697 O O . LEU A 1 82 ? 11.571 -6.308 -14.401 1.00 87.31 82 LEU A O 1
ATOM 701 N N . LYS A 1 83 ? 11.974 -7.733 -16.090 1.00 83.56 83 LYS A N 1
ATOM 702 C CA . LYS A 1 83 ? 13.206 -7.078 -16.514 1.00 83.56 83 LYS A CA 1
ATOM 703 C C . LYS A 1 83 ? 12.852 -5.753 -17.170 1.00 83.56 83 LYS A C 1
ATOM 705 O O . LYS A 1 83 ? 11.971 -5.691 -18.023 1.00 83.56 83 LYS A O 1
ATOM 710 N N . PHE A 1 84 ? 13.526 -4.694 -16.748 1.00 81.94 84 PHE A N 1
ATOM 711 C CA . PHE A 1 84 ? 13.344 -3.395 -17.371 1.00 81.94 84 PHE A CA 1
ATOM 712 C C . PHE A 1 84 ? 14.109 -3.368 -18.707 1.00 81.94 84 PHE A C 1
ATOM 714 O O . PHE A 1 84 ? 15.313 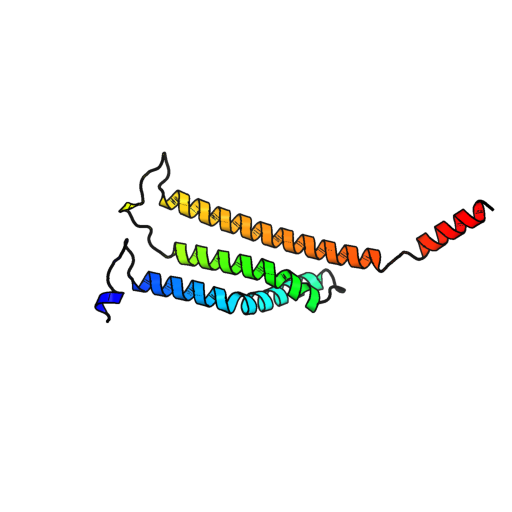-3.622 -18.676 1.00 81.94 84 PHE A O 1
ATOM 721 N N . PRO A 1 85 ? 13.451 -3.080 -19.843 1.00 82.94 85 PRO A N 1
ATOM 722 C CA . PRO A 1 85 ? 14.089 -3.070 -21.161 1.00 82.94 85 PRO A CA 1
ATOM 723 C C . PRO A 1 85 ? 15.200 -2.019 -21.273 1.00 82.94 85 PRO A C 1
ATOM 725 O O . PRO A 1 85 ? 14.978 -0.841 -20.983 1.00 82.94 85 PRO A O 1
ATOM 728 N N . GLN A 1 86 ? 16.377 -2.424 -21.754 1.00 80.81 86 GLN A N 1
ATOM 729 C CA . GLN A 1 86 ? 17.546 -1.560 -21.926 1.00 80.81 86 GLN A CA 1
ATOM 730 C C . GLN A 1 86 ? 17.314 -0.444 -22.944 1.00 80.81 86 GLN A C 1
ATOM 732 O O . GLN A 1 86 ? 17.827 0.652 -22.752 1.00 80.81 86 GLN A O 1
ATOM 737 N N . GLU A 1 87 ? 16.480 -0.677 -23.961 1.00 82.62 87 GLU A N 1
ATOM 738 C CA . GLU A 1 87 ? 16.114 0.330 -24.973 1.00 82.62 87 GLU A CA 1
ATOM 739 C C . GLU A 1 87 ? 15.515 1.607 -24.358 1.00 82.62 87 GLU A C 1
ATOM 741 O O . GLU A 1 87 ? 15.690 2.698 -24.895 1.00 82.62 87 GLU A O 1
ATOM 746 N N . PHE A 1 88 ? 14.837 1.486 -23.211 1.00 82.69 88 PHE A N 1
ATOM 747 C CA . PHE A 1 88 ? 14.258 2.614 -22.476 1.00 82.69 88 PHE A CA 1
ATOM 748 C C . PHE A 1 88 ? 15.102 3.043 -21.270 1.00 82.69 88 PHE A C 1
ATOM 750 O O . PHE A 1 88 ? 14.761 4.010 -20.586 1.00 82.69 88 PHE A O 1
ATOM 757 N N . ASN A 1 89 ? 16.188 2.328 -20.973 1.00 87.69 89 ASN A N 1
ATOM 758 C CA . ASN A 1 89 ? 17.007 2.549 -19.789 1.00 87.69 89 ASN A CA 1
ATOM 759 C C . ASN A 1 89 ? 18.112 3.576 -20.039 1.00 87.69 89 ASN A C 1
ATOM 761 O O . ASN A 1 89 ? 19.295 3.271 -19.920 1.00 87.69 89 ASN A O 1
ATOM 765 N N . VAL A 1 90 ? 17.709 4.791 -20.400 1.00 89.00 90 VAL A N 1
ATOM 766 C CA . VAL A 1 90 ? 18.636 5.908 -20.594 1.00 89.00 90 VAL A CA 1
ATOM 767 C C . VAL A 1 90 ? 19.114 6.468 -19.256 1.00 89.00 90 VAL A C 1
ATOM 769 O O . VAL A 1 90 ? 18.406 6.405 -18.244 1.00 89.00 90 VAL A O 1
ATOM 772 N N . ASP A 1 91 ? 20.306 7.050 -19.265 1.00 87.69 91 ASP A N 1
ATOM 773 C CA . ASP A 1 91 ? 20.832 7.779 -18.119 1.00 87.69 91 ASP A CA 1
ATOM 774 C C . ASP A 1 91 ? 20.218 9.178 -18.067 1.00 87.69 91 ASP A C 1
ATOM 776 O O . ASP A 1 91 ? 20.316 9.973 -19.004 1.00 87.69 91 ASP A O 1
ATOM 780 N N . VAL A 1 92 ? 19.582 9.492 -16.943 1.00 84.88 92 VAL A N 1
ATOM 781 C CA . VAL A 1 92 ? 19.080 10.823 -16.622 1.00 84.88 92 VAL A CA 1
ATOM 782 C C . VAL A 1 92 ? 19.925 11.359 -15.473 1.00 84.88 92 VAL A C 1
ATOM 784 O O . VAL A 1 92 ? 19.769 10.981 -14.310 1.00 84.88 92 VAL A O 1
ATOM 787 N N . TYR A 1 93 ? 20.843 12.267 -15.806 1.00 84.50 93 TYR A N 1
ATOM 788 C CA . TYR A 1 93 ? 21.825 12.829 -14.878 1.00 84.50 93 TYR A CA 1
ATOM 789 C C . TYR A 1 93 ? 22.787 11.772 -14.298 1.00 84.50 93 TYR A C 1
ATOM 791 O O . TYR A 1 93 ? 23.780 11.447 -14.938 1.00 84.50 93 TYR A O 1
ATOM 799 N N . LYS A 1 94 ? 22.518 11.255 -13.093 1.00 89.44 94 LYS A N 1
ATOM 800 C CA . LYS A 1 94 ? 23.331 10.234 -12.397 1.00 89.44 94 LYS A CA 1
ATOM 801 C C . LYS A 1 94 ? 22.578 8.922 -12.172 1.00 89.44 94 LYS A C 1
ATOM 803 O O . LYS A 1 94 ? 23.116 8.028 -11.527 1.00 89.44 94 LYS A O 1
ATOM 808 N N . TYR A 1 95 ? 21.336 8.843 -12.640 1.00 89.75 95 TYR A N 1
ATOM 809 C CA . TYR A 1 95 ? 20.445 7.719 -12.393 1.00 89.75 95 TYR A CA 1
ATOM 810 C C . TYR A 1 95 ? 19.879 7.206 -13.707 1.00 89.75 95 TYR A C 1
ATOM 812 O O . TYR A 1 95 ? 19.508 7.980 -14.588 1.00 89.75 95 TYR A O 1
ATOM 820 N N . THR A 1 96 ? 19.747 5.897 -13.808 1.00 91.75 96 THR A N 1
ATOM 821 C CA . THR A 1 96 ? 19.046 5.245 -14.911 1.00 91.75 96 THR A CA 1
ATOM 822 C C . THR A 1 96 ? 17.531 5.407 -14.756 1.00 91.75 96 THR A C 1
ATOM 824 O O . THR A 1 96 ? 17.003 5.467 -13.639 1.00 91.75 96 THR A O 1
ATOM 827 N N . VAL A 1 97 ? 16.784 5.417 -15.865 1.00 89.94 97 VAL A N 1
ATOM 828 C CA . VAL A 1 97 ? 15.305 5.420 -15.825 1.00 89.94 97 VAL A CA 1
ATOM 829 C C . VAL A 1 97 ? 14.762 4.268 -14.971 1.00 89.94 97 VAL A C 1
ATOM 831 O O . VAL A 1 97 ? 13.813 4.458 -14.205 1.00 89.94 97 VAL A O 1
ATOM 834 N N . LYS A 1 98 ? 15.392 3.090 -15.031 1.00 89.75 98 LYS A N 1
ATOM 835 C CA . LYS A 1 98 ? 15.064 1.945 -14.176 1.00 89.75 98 LYS A CA 1
ATOM 836 C C . LYS A 1 98 ? 15.144 2.297 -12.688 1.00 89.75 98 LYS A C 1
ATOM 838 O O . LYS A 1 98 ? 14.208 2.002 -11.945 1.00 89.75 98 LYS A O 1
ATOM 843 N N . GLU A 1 99 ? 16.230 2.922 -12.239 1.00 90.62 99 GLU A N 1
ATOM 844 C CA . GLU A 1 99 ? 16.400 3.329 -10.837 1.00 90.62 99 GLU A CA 1
ATOM 845 C C . GLU A 1 99 ? 15.354 4.355 -10.409 1.00 90.62 99 GLU A C 1
ATOM 847 O O . GLU A 1 99 ? 14.794 4.239 -9.317 1.00 90.62 99 GLU A O 1
ATOM 852 N N . ILE A 1 100 ? 15.026 5.311 -11.281 1.00 92.31 100 ILE A N 1
ATOM 853 C CA . ILE A 1 100 ? 13.983 6.311 -11.023 1.00 92.31 100 ILE A CA 1
ATOM 854 C C . ILE A 1 100 ? 12.622 5.629 -10.839 1.00 92.31 100 ILE A C 1
ATOM 856 O O . ILE A 1 100 ? 11.905 5.932 -9.884 1.00 92.31 100 ILE A O 1
ATOM 860 N N . ILE A 1 101 ? 12.278 4.663 -11.695 1.00 91.94 101 ILE A N 1
ATOM 861 C CA . ILE A 1 101 ? 11.022 3.905 -11.597 1.00 91.94 101 ILE A CA 1
ATOM 862 C C . ILE A 1 101 ? 10.992 3.036 -10.337 1.00 91.94 101 ILE A C 1
ATOM 864 O O . ILE A 1 101 ? 9.968 2.999 -9.650 1.00 91.94 101 ILE A O 1
ATOM 868 N N . HIS A 1 102 ? 12.094 2.367 -9.987 1.00 92.50 102 HIS A N 1
ATOM 869 C CA . HIS A 1 102 ? 12.169 1.604 -8.738 1.00 92.50 102 HIS A CA 1
ATOM 870 C C . HIS A 1 102 ? 12.017 2.509 -7.513 1.00 92.50 102 HIS A C 1
ATOM 872 O O . HIS A 1 102 ? 11.275 2.173 -6.589 1.00 92.50 102 HIS A O 1
ATOM 878 N N . CYS A 1 103 ? 12.665 3.675 -7.518 1.00 94.19 103 CYS A N 1
ATOM 879 C CA . CYS A 1 103 ? 12.531 4.672 -6.463 1.00 94.19 103 CYS A CA 1
ATOM 880 C C . CYS A 1 103 ? 11.079 5.156 -6.342 1.00 94.19 103 CYS A C 1
ATOM 882 O O . CYS A 1 103 ? 10.506 5.113 -5.255 1.00 94.19 103 CYS A O 1
ATOM 884 N N . ALA A 1 104 ? 10.440 5.513 -7.459 1.00 95.12 104 ALA A N 1
ATOM 885 C CA . ALA A 1 104 ? 9.039 5.920 -7.488 1.00 95.12 104 ALA A CA 1
ATOM 886 C C . ALA A 1 104 ? 8.104 4.816 -6.968 1.00 95.12 104 ALA A C 1
ATOM 888 O O . ALA A 1 104 ? 7.233 5.086 -6.142 1.00 95.12 104 ALA A O 1
ATOM 889 N N . GLY A 1 105 ? 8.312 3.562 -7.382 1.00 94.81 105 GLY A N 1
ATOM 890 C CA . GLY A 1 105 ? 7.562 2.416 -6.867 1.00 94.81 105 GLY A CA 1
ATOM 891 C C . GLY A 1 105 ? 7.715 2.256 -5.352 1.00 94.81 105 GLY A C 1
ATOM 892 O O . GLY A 1 105 ? 6.720 2.096 -4.645 1.00 94.81 105 GLY A O 1
ATOM 893 N N . ASN A 1 106 ? 8.933 2.389 -4.826 1.00 95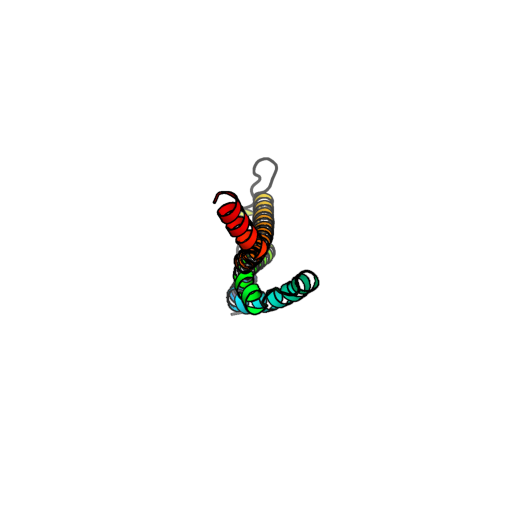.19 106 ASN A N 1
ATOM 894 C CA . ASN A 1 106 ? 9.185 2.345 -3.384 1.00 95.19 106 ASN A CA 1
ATOM 895 C C . ASN A 1 106 ? 8.506 3.504 -2.641 1.00 95.19 106 ASN A C 1
ATOM 897 O O . ASN A 1 106 ? 7.889 3.279 -1.600 1.00 95.19 106 ASN A O 1
ATOM 901 N N . ILE A 1 107 ? 8.544 4.723 -3.186 1.00 97.31 107 ILE A N 1
ATOM 902 C CA . ILE A 1 107 ? 7.837 5.882 -2.622 1.00 97.31 107 ILE A CA 1
ATOM 903 C C . ILE A 1 107 ? 6.330 5.615 -2.579 1.00 97.31 107 ILE A C 1
ATOM 905 O O . ILE A 1 107 ? 5.706 5.831 -1.541 1.00 97.31 107 ILE A O 1
ATOM 909 N N . ILE A 1 108 ? 5.739 5.090 -3.657 1.00 96.81 108 ILE A N 1
ATOM 910 C CA . ILE A 1 108 ? 4.309 4.745 -3.701 1.00 96.81 108 ILE A CA 1
ATOM 911 C C . ILE A 1 108 ? 3.969 3.697 -2.632 1.00 96.81 108 ILE A C 1
ATOM 913 O O . ILE A 1 108 ? 2.946 3.828 -1.956 1.00 96.81 108 ILE A O 1
ATOM 917 N N . LEU A 1 109 ? 4.819 2.682 -2.436 1.00 95.56 109 LEU A N 1
ATOM 918 C CA . LEU A 1 109 ? 4.632 1.684 -1.378 1.00 95.56 109 LEU A CA 1
ATOM 919 C C . LEU A 1 109 ? 4.669 2.313 0.013 1.00 95.56 109 LEU A C 1
ATOM 921 O O . LEU A 1 109 ? 3.766 2.057 0.811 1.00 95.56 109 LEU A O 1
ATOM 925 N N . ILE A 1 110 ? 5.670 3.152 0.290 1.00 96.44 110 ILE A N 1
ATOM 926 C CA . ILE A 1 110 ? 5.822 3.842 1.576 1.00 96.44 110 ILE A CA 1
ATOM 927 C C . ILE A 1 110 ? 4.609 4.739 1.831 1.00 96.44 110 ILE A C 1
ATOM 929 O O . ILE A 1 110 ? 3.963 4.612 2.867 1.00 96.44 110 ILE A O 1
ATOM 933 N N . VAL A 1 111 ? 4.229 5.584 0.871 1.00 96.94 111 VAL A N 1
ATOM 934 C CA . VAL A 1 111 ? 3.062 6.474 0.983 1.00 96.94 111 VAL A CA 1
ATOM 935 C C . VAL A 1 111 ? 1.776 5.676 1.187 1.00 96.94 111 VAL A C 1
ATOM 937 O O . VAL A 1 111 ? 0.948 6.037 2.030 1.00 96.94 111 VAL A O 1
ATOM 940 N N . SER A 1 112 ? 1.594 4.568 0.463 1.00 96.06 112 SER A N 1
ATOM 941 C CA . SER A 1 112 ? 0.424 3.707 0.630 1.00 96.06 112 SER A CA 1
ATOM 942 C C . SER A 1 112 ? 0.400 3.020 1.996 1.00 96.06 112 SER A C 1
ATOM 944 O O . SER A 1 112 ? -0.688 2.833 2.546 1.00 96.06 112 SER A O 1
ATOM 946 N N . PHE A 1 113 ? 1.555 2.631 2.534 1.00 94.88 113 PHE A N 1
ATOM 947 C CA . PHE A 1 113 ? 1.667 2.036 3.862 1.00 94.88 113 PHE A CA 1
ATOM 948 C C . PHE A 1 113 ? 1.385 3.070 4.955 1.00 94.88 113 PHE A C 1
ATOM 950 O O . PHE A 1 113 ? 0.539 2.843 5.815 1.00 94.88 113 PHE A O 1
ATOM 957 N N . THR A 1 114 ? 1.985 4.256 4.872 1.00 94.50 114 THR A N 1
ATOM 958 C CA . THR A 1 114 ? 1.713 5.365 5.796 1.00 94.50 114 THR A CA 1
ATOM 959 C C . THR A 1 114 ? 0.237 5.761 5.767 1.00 94.50 114 THR A C 1
ATOM 961 O O . THR A 1 114 ? -0.390 5.908 6.813 1.00 94.50 114 THR A O 1
ATOM 964 N N . SER A 1 115 ? -0.373 5.829 4.580 1.00 92.69 115 SER A N 1
ATOM 965 C CA . SER A 1 115 ? -1.811 6.098 4.435 1.00 92.69 115 SER A CA 1
ATOM 966 C C . SER A 1 115 ? -2.690 5.019 5.079 1.00 92.69 115 SER A C 1
ATOM 968 O O . SER A 1 115 ? -3.782 5.321 5.563 1.00 92.69 115 SER A O 1
ATOM 970 N N . LEU A 1 116 ? -2.250 3.753 5.077 1.00 91.69 116 LEU A N 1
ATOM 971 C CA . LEU A 1 116 ? -2.925 2.665 5.788 1.00 91.69 116 LEU A CA 1
ATOM 972 C C . LEU A 1 116 ? -2.857 2.881 7.305 1.00 91.69 116 LEU A C 1
ATOM 974 O O . LEU A 1 116 ? -3.877 2.710 7.969 1.00 91.69 116 LEU A O 1
ATOM 978 N N . LEU A 1 117 ? -1.701 3.283 7.839 1.00 89.50 117 LEU A N 1
ATOM 979 C CA . LEU A 1 117 ? -1.531 3.559 9.268 1.00 89.50 117 LEU A CA 1
ATOM 980 C C . LEU A 1 117 ? -2.396 4.737 9.730 1.00 89.50 117 LEU A C 1
ATOM 982 O O . LEU A 1 117 ? -3.137 4.586 10.697 1.00 89.50 117 LEU A O 1
ATOM 986 N N . ILE A 1 118 ? -2.379 5.859 9.001 1.00 90.25 118 ILE A N 1
ATOM 987 C CA . ILE A 1 118 ? -3.214 7.036 9.308 1.00 90.25 118 ILE A CA 1
ATOM 988 C C . ILE A 1 118 ? -4.692 6.640 9.349 1.00 90.25 118 ILE A C 1
ATOM 990 O O . ILE A 1 118 ? -5.376 6.907 10.329 1.00 90.25 118 ILE A O 1
ATOM 994 N N . ARG A 1 119 ? -5.165 5.889 8.346 1.00 87.19 119 ARG A N 1
ATOM 995 C CA . ARG A 1 119 ? -6.541 5.367 8.324 1.00 87.19 119 ARG A CA 1
ATOM 996 C C . ARG A 1 119 ? -6.884 4.549 9.565 1.00 87.19 119 ARG A C 1
ATOM 998 O O . ARG A 1 119 ? -8.008 4.635 10.041 1.00 87.19 119 ARG A O 1
ATOM 1005 N N . ILE A 1 120 ? -5.960 3.716 10.047 1.00 81.31 120 ILE A N 1
ATOM 1006 C CA . ILE A 1 120 ? -6.177 2.911 11.255 1.00 81.31 120 ILE A CA 1
ATOM 1007 C C . ILE A 1 120 ? -6.292 3.818 12.485 1.00 81.31 120 ILE A C 1
ATOM 1009 O O . ILE A 1 120 ? -7.194 3.605 13.291 1.00 81.31 120 ILE A O 1
ATOM 1013 N N . ILE A 1 121 ? -5.438 4.839 12.602 1.00 84.19 121 ILE A N 1
ATOM 1014 C CA . ILE A 1 121 ? -5.492 5.825 13.691 1.00 84.19 121 ILE A CA 1
ATOM 1015 C C . ILE A 1 121 ? -6.818 6.595 13.659 1.00 84.19 121 ILE A C 1
ATOM 1017 O O . ILE A 1 121 ? -7.489 6.659 14.686 1.00 84.19 121 ILE A O 1
ATOM 1021 N N . ASP A 1 122 ? -7.251 7.080 12.492 1.00 83.50 122 ASP A N 1
ATOM 1022 C CA . ASP A 1 122 ? -8.545 7.759 12.327 1.00 83.50 122 ASP A CA 1
ATOM 1023 C C . ASP A 1 122 ? -9.708 6.874 12.795 1.00 83.50 122 ASP A C 1
ATOM 1025 O O . ASP A 1 122 ? -10.654 7.343 13.424 1.00 83.50 122 ASP A O 1
ATOM 1029 N N . PHE A 1 123 ? -9.649 5.565 12.526 1.00 79.00 123 PHE A N 1
ATOM 1030 C CA . PHE A 1 123 ? -10.675 4.639 13.006 1.00 79.00 123 PHE A CA 1
ATOM 1031 C C . PHE A 1 123 ? -10.661 4.478 14.520 1.00 79.00 123 PHE A C 1
ATOM 1033 O O . PHE A 1 123 ? -11.730 4.400 15.121 1.00 79.00 123 PHE A O 1
ATOM 1040 N N . ILE A 1 124 ? -9.479 4.419 15.133 1.00 76.81 124 ILE A N 1
ATOM 1041 C CA . ILE A 1 124 ? -9.361 4.375 16.592 1.00 76.81 124 ILE A CA 1
ATOM 1042 C C . ILE A 1 124 ? -9.946 5.663 17.182 1.00 76.81 124 ILE A C 1
ATOM 1044 O O . ILE A 1 124 ? -10.780 5.579 18.080 1.00 76.81 124 ILE A O 1
ATOM 1048 N N . ALA A 1 125 ? -9.607 6.828 16.625 1.00 82.25 125 ALA A N 1
ATOM 1049 C CA . ALA A 1 125 ? -10.148 8.117 17.051 1.00 82.25 125 ALA A CA 1
ATOM 1050 C C . ALA A 1 125 ? -11.684 8.158 16.963 1.00 82.25 125 ALA A C 1
ATOM 1052 O O . ALA A 1 125 ? -12.341 8.476 17.951 1.00 82.25 125 ALA A O 1
ATOM 1053 N N . LEU A 1 126 ? -12.268 7.725 15.839 1.00 80.06 126 LEU A N 1
ATOM 1054 C CA . LEU A 1 126 ? -13.725 7.645 15.661 1.00 80.06 126 LEU A CA 1
ATOM 1055 C C . LEU A 1 126 ? -14.409 6.714 16.673 1.00 80.06 126 LEU A C 1
ATOM 1057 O O . LEU A 1 126 ? -15.548 6.954 17.074 1.00 80.06 126 LEU A O 1
ATOM 1061 N N . ILE A 1 127 ? -13.753 5.618 17.064 1.00 75.56 127 ILE A N 1
ATOM 1062 C CA . ILE A 1 127 ? -14.282 4.709 18.087 1.00 75.56 127 ILE A CA 1
ATOM 1063 C C . ILE A 1 127 ? -14.259 5.384 19.461 1.00 75.56 127 ILE A C 1
ATOM 1065 O O . ILE A 1 127 ? -15.232 5.259 20.203 1.00 75.56 127 ILE A O 1
ATOM 1069 N N . LEU A 1 128 ? -13.183 6.099 19.795 1.00 74.81 128 LEU A N 1
ATOM 1070 C CA . LEU A 1 128 ? -13.060 6.816 21.066 1.00 74.81 128 LEU A CA 1
ATOM 1071 C C . LEU A 1 128 ? -14.062 7.964 21.175 1.00 74.81 128 LEU A C 1
ATOM 1073 O O . LEU A 1 128 ? -14.737 8.081 22.194 1.00 74.81 128 LEU A O 1
ATOM 1077 N N . GLU A 1 129 ? -14.231 8.741 20.108 1.00 80.56 129 GLU A N 1
ATOM 1078 C CA . GLU A 1 129 ? -15.215 9.824 20.035 1.00 80.56 129 GLU A CA 1
ATOM 1079 C C . GLU A 1 129 ? -16.643 9.302 20.242 1.00 80.56 129 GLU A C 1
ATOM 1081 O O . GLU A 1 129 ? -17.393 9.821 21.068 1.00 80.56 129 GLU A O 1
ATOM 1086 N N . LYS A 1 130 ? -17.014 8.210 19.557 1.00 76.00 130 LYS A N 1
ATOM 1087 C CA . LYS A 1 130 ? -18.329 7.580 19.749 1.00 76.00 130 LYS A CA 1
ATOM 1088 C C . LYS A 1 130 ? -18.576 7.148 21.189 1.00 76.00 130 LYS A C 1
ATOM 1090 O O . LYS A 1 130 ? -19.722 7.175 21.619 1.00 76.00 130 LYS A O 1
ATOM 1095 N N . ARG A 1 131 ? -17.539 6.740 21.923 1.00 68.06 131 ARG A N 1
ATOM 1096 C CA . ARG A 1 131 ? -17.680 6.399 23.343 1.00 68.06 131 ARG A CA 1
ATOM 1097 C C . ARG A 1 131 ? -17.851 7.624 24.212 1.00 68.06 131 ARG A C 1
ATOM 1099 O O . ARG A 1 131 ? -18.782 7.629 25.002 1.00 68.06 131 ARG A O 1
ATOM 1106 N N . ALA A 1 132 ? -17.010 8.641 24.032 1.00 72.38 132 ALA A N 1
ATOM 1107 C CA . ALA A 1 132 ? -17.125 9.893 24.772 1.00 72.38 132 ALA A CA 1
ATOM 1108 C C . ALA A 1 132 ? -18.541 10.481 24.643 1.00 72.38 132 ALA A C 1
ATOM 1110 O O . ALA A 1 132 ? -19.134 10.867 25.641 1.00 72.38 132 ALA A O 1
ATOM 1111 N N . ASN A 1 133 ? -19.131 10.419 23.445 1.00 73.94 133 ASN A N 1
ATOM 1112 C CA . ASN A 1 133 ? -20.500 10.881 23.200 1.00 73.94 133 ASN A CA 1
ATOM 1113 C C . ASN A 1 133 ? -21.598 9.982 23.811 1.00 73.94 133 ASN A C 1
ATOM 1115 O O . ASN A 1 133 ? -22.714 10.451 24.020 1.00 73.94 133 ASN A O 1
ATOM 1119 N N . LEU A 1 134 ? -21.322 8.697 24.068 1.00 66.19 134 LEU A N 1
ATOM 1120 C CA . LEU A 1 134 ? -22.258 7.763 24.719 1.00 66.19 134 LEU A CA 1
ATOM 1121 C C . LEU A 1 134 ? -22.192 7.816 26.249 1.00 66.19 134 LEU A C 1
ATOM 1123 O O . LEU A 1 134 ? -23.143 7.393 26.904 1.00 66.19 134 LEU A O 1
ATOM 1127 N N . THR A 1 135 ? -21.111 8.347 26.812 1.00 60.00 135 THR A N 1
ATOM 1128 C CA . THR A 1 135 ? -21.013 8.771 28.212 1.00 60.00 135 THR A CA 1
ATOM 1129 C C . THR A 1 135 ? -21.177 10.291 28.299 1.00 60.00 135 THR A C 1
ATOM 1131 O O . THR A 1 135 ? -20.179 10.984 28.483 1.00 60.00 135 THR A O 1
ATOM 1134 N N . PRO A 1 136 ? -22.399 10.853 28.177 1.00 56.47 136 PRO A N 1
ATOM 1135 C CA . PRO A 1 136 ? -22.647 12.158 28.766 1.00 56.47 136 PRO A CA 1
ATOM 1136 C C . PRO A 1 136 ? -22.477 11.958 30.271 1.00 56.47 136 PRO A C 1
ATOM 1138 O O . PRO A 1 136 ? -23.260 11.239 30.899 1.00 56.47 136 PRO A O 1
ATOM 1141 N N . ASP A 1 137 ? -21.385 12.481 30.815 1.00 61.97 137 ASP A N 1
ATOM 1142 C CA . ASP A 1 137 ? -21.045 12.286 32.213 1.00 61.97 137 ASP A CA 1
ATOM 1143 C C . ASP A 1 137 ? -22.208 12.809 33.067 1.00 61.97 137 ASP A C 1
ATOM 1145 O O . ASP A 1 137 ? -22.589 13.979 32.980 1.00 61.97 137 ASP A O 1
ATOM 1149 N N . GLN A 1 138 ? -22.860 11.936 33.844 1.00 56.31 138 GLN A N 1
ATOM 1150 C CA . GLN A 1 138 ? -23.990 12.370 34.676 1.00 56.31 138 GLN A CA 1
ATOM 1151 C C . GLN A 1 138 ? -23.543 13.410 35.715 1.00 56.31 138 GLN A C 1
ATOM 1153 O O . GLN A 1 138 ? -24.354 14.243 36.125 1.00 56.31 138 GLN A O 1
ATOM 1158 N N . SER A 1 139 ? -22.250 13.411 36.059 1.00 61.66 139 SER A N 1
ATOM 1159 C CA . SER A 1 139 ? -21.556 14.433 36.844 1.00 61.66 139 SER A CA 1
ATOM 1160 C C . SER A 1 139 ? -21.685 15.828 36.233 1.00 61.66 139 SER A C 1
ATOM 1162 O O . SER A 1 139 ? -22.008 16.772 36.951 1.00 61.66 139 SER A O 1
ATOM 1164 N N . ASP A 1 140 ? -21.494 15.967 34.917 1.00 61.22 140 ASP A N 1
ATOM 1165 C CA . ASP A 1 140 ? -21.581 17.260 34.224 1.00 61.22 140 ASP A CA 1
ATOM 1166 C C . ASP A 1 140 ? -23.015 17.795 34.252 1.00 61.22 140 ASP A C 1
ATOM 1168 O O . ASP A 1 140 ? -23.249 18.977 34.510 1.00 61.22 140 ASP A O 1
ATOM 1172 N N . ASN A 1 141 ? -24.003 16.911 34.092 1.00 65.25 141 ASN A N 1
ATOM 1173 C CA . ASN A 1 141 ? -25.411 17.275 34.241 1.00 65.25 141 ASN A CA 1
ATOM 1174 C C . ASN A 1 141 ? -25.756 17.679 35.685 1.00 65.25 141 ASN A C 1
ATOM 1176 O O . ASN A 1 141 ? -26.527 18.617 35.891 1.00 65.25 141 ASN A O 1
ATOM 1180 N N . GLN A 1 142 ? -25.181 17.013 36.689 1.00 66.75 142 GLN A N 1
ATOM 1181 C CA . GLN A 1 142 ? -25.347 17.390 38.094 1.00 66.75 142 GLN A CA 1
ATOM 1182 C C . GLN A 1 142 ? -24.682 18.726 38.424 1.00 66.75 142 GLN A C 1
ATOM 1184 O O . GLN A 1 142 ? -25.281 19.517 39.143 1.00 66.75 142 GLN A O 1
ATOM 1189 N N . LEU A 1 143 ? -23.501 19.017 37.878 1.00 73.00 143 LEU A N 1
ATOM 1190 C CA . LEU A 1 143 ? -22.825 20.305 38.047 1.00 73.00 143 LEU A CA 1
ATOM 1191 C C . LEU A 1 143 ? -23.628 21.446 37.420 1.00 73.00 143 LEU A C 1
ATOM 1193 O O . LEU A 1 143 ? -23.801 22.487 38.048 1.00 73.00 143 LEU A O 1
ATOM 1197 N N . ILE A 1 144 ? -24.185 21.246 36.224 1.00 72.88 144 ILE A N 1
ATOM 1198 C CA . ILE A 1 144 ? -25.045 22.241 35.566 1.00 72.88 144 ILE A CA 1
ATOM 1199 C C . ILE A 1 144 ? -26.311 22.505 36.394 1.00 72.88 144 ILE A C 1
ATOM 1201 O O . ILE A 1 144 ? -26.695 23.660 36.580 1.00 72.88 144 ILE A O 1
ATOM 1205 N N . VAL A 1 145 ? -26.952 21.456 36.923 1.00 75.06 145 VAL A N 1
ATOM 1206 C CA . VAL A 1 145 ? -28.119 21.599 37.809 1.00 75.06 145 VAL A CA 1
ATOM 1207 C C . VAL A 1 145 ? -27.731 22.267 39.134 1.00 75.06 145 VAL A C 1
ATOM 1209 O O . VAL A 1 145 ? -28.439 23.167 39.572 1.00 75.06 145 VAL A O 1
ATOM 1212 N N . PHE A 1 146 ? -26.588 21.905 39.720 1.00 80.62 146 PHE A N 1
ATOM 1213 C CA . PHE A 1 146 ? -26.050 22.509 40.940 1.00 80.62 146 PHE A CA 1
ATOM 1214 C C . PHE A 1 146 ? -25.786 24.008 40.769 1.00 80.62 146 PHE A C 1
ATOM 1216 O O . PHE A 1 146 ? -26.247 24.800 41.583 1.00 80.62 146 PHE A O 1
ATOM 1223 N N . PHE A 1 147 ? -25.112 24.425 39.693 1.00 80.31 147 PHE A N 1
ATOM 1224 C CA . PHE A 1 147 ? -24.892 25.847 39.415 1.00 80.31 147 PHE A CA 1
ATOM 1225 C C . PHE A 1 147 ? -26.206 26.585 39.152 1.00 80.31 147 PHE A C 1
A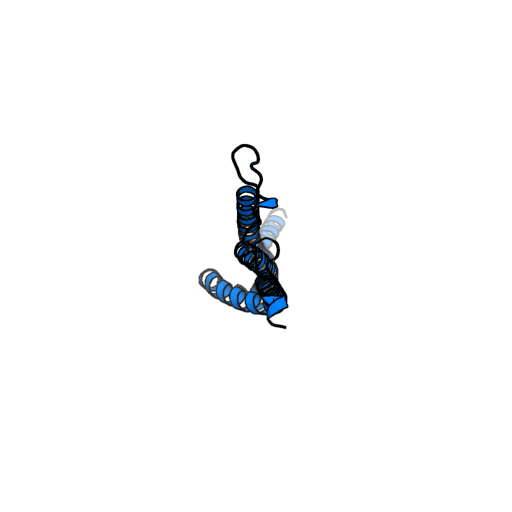TOM 1227 O O . PHE A 1 147 ? -26.388 27.698 39.636 1.00 80.31 147 PHE A O 1
ATOM 1234 N N . ARG A 1 148 ? -27.150 25.969 38.433 1.00 75.44 148 ARG A N 1
ATOM 1235 C CA . ARG A 1 148 ? -28.477 26.558 38.209 1.00 75.44 148 ARG A CA 1
ATOM 1236 C C . ARG A 1 148 ? -29.237 26.787 39.518 1.00 75.44 148 ARG A C 1
ATOM 1238 O O . ARG A 1 148 ? -29.909 27.806 39.639 1.00 75.44 148 ARG A O 1
ATOM 1245 N N . ASP A 1 149 ? -29.138 25.861 40.466 1.00 78.56 149 ASP A N 1
ATOM 1246 C CA . ASP A 1 149 ? -29.768 25.990 41.780 1.00 78.56 149 ASP A CA 1
ATOM 1247 C C . ASP A 1 149 ? -28.983 26.935 42.711 1.00 78.56 149 ASP A C 1
ATOM 1249 O O . ASP A 1 149 ? -29.593 27.581 43.551 1.00 78.56 149 ASP A O 1
ATOM 1253 N N . PHE A 1 150 ? -27.666 27.092 42.529 1.00 74.38 150 PHE A N 1
ATOM 1254 C CA . PHE A 1 150 ? -26.836 28.055 43.270 1.00 74.38 150 PHE A CA 1
ATOM 1255 C C . PHE A 1 150 ? -27.132 29.521 42.909 1.00 74.38 150 PHE A C 1
ATOM 1257 O O . PHE A 1 150 ? -26.976 30.408 43.743 1.00 74.38 150 PHE A O 1
ATOM 1264 N N . PHE A 1 151 ? -27.537 29.792 41.665 1.00 66.69 151 PHE A N 1
ATOM 1265 C CA . PHE A 1 151 ? -27.911 31.136 41.201 1.00 66.69 151 PHE A CA 1
ATOM 1266 C C . PHE A 1 151 ? -29.405 31.469 41.388 1.00 66.69 151 PHE A C 1
ATOM 1268 O O . PHE A 1 151 ? -29.855 32.512 40.906 1.00 66.69 151 PHE A O 1
ATOM 1275 N N . LYS A 1 152 ? -30.172 30.599 42.052 1.00 49.81 152 LYS A N 1
ATOM 1276 C CA . LYS A 1 152 ? -31.534 30.882 42.525 1.00 49.81 152 LYS A CA 1
ATOM 1277 C C . LYS A 1 152 ? -31.507 31.366 43.968 1.00 49.81 152 LYS A C 1
ATOM 1279 O O . LYS A 1 152 ? -32.335 32.253 44.267 1.00 49.81 152 LYS A O 1
#

pLDDT: mean 84.19, std 9.85, range [49.81, 97.31]

Secondary structure (DSSP, 8-state):
-HHHHT-EETTEEHHHHHHHHHHHHHHHHHHHHHHHHHHHHHHHHHHHH-TT--HHHHHHHHHHHHHHHHHHHHHHHHHHTSPPPGGG--EETTEEHHHHHHHHHHHHHHHHHHHHHHHHHHHHHHHHHHHHHH---HHHHHHHHHHHHHT-

Foldseek 3Di:
DVVQQQDDDLNDGVVLVVVLVVQLVVLLVCLLVVLLVVQQVVCVVVCVVPVPDDSVLSSVQLSVLSSVLSSLVSNLVSVVPDDHRPVQQDDDPPHTPVRVVNVVSVVVNVVSVVVSVVSSVVSVVVVVVVVVVVCPPVVVVVVVVVVVVVVD